Protein AF-A0A0K8S8S7-F1 (afdb_monomer_lite)

Structure (mmCIF, N/CA/C/O backbone):
data_AF-A0A0K8S8S7-F1
#
_entry.id   AF-A0A0K8S8S7-F1
#
loop_
_atom_site.group_PDB
_atom_site.id
_atom_site.type_symbol
_atom_site.label_atom_id
_atom_site.label_alt_id
_atom_site.label_comp_id
_atom_site.label_asym_id
_atom_site.label_entity_id
_atom_site.label_seq_id
_atom_site.pdbx_PDB_ins_code
_atom_site.Cartn_x
_atom_site.Cartn_y
_atom_site.Cartn_z
_atom_site.occupancy
_atom_site.B_iso_or_equiv
_atom_site.auth_seq_id
_atom_site.auth_comp_id
_atom_site.auth_asym_id
_atom_site.auth_atom_id
_atom_site.pdbx_PDB_model_num
ATOM 1 N N . MET A 1 1 ? -59.033 -39.126 -15.324 1.00 41.06 1 MET A N 1
ATOM 2 C CA . MET A 1 1 ? -58.000 -39.869 -14.571 1.00 41.06 1 MET A CA 1
ATOM 3 C C . MET A 1 1 ? -56.797 -38.943 -14.398 1.00 41.06 1 MET A C 1
ATOM 5 O O . MET A 1 1 ? -55.934 -38.894 -15.259 1.00 41.06 1 MET A O 1
ATOM 9 N N . MET A 1 2 ? -56.820 -38.088 -13.367 1.00 42.75 2 MET A N 1
ATOM 10 C CA . MET A 1 2 ? -55.766 -37.095 -13.110 1.00 42.75 2 MET A CA 1
ATOM 11 C C . MET A 1 2 ? -54.688 -37.734 -12.231 1.00 42.75 2 MET A C 1
ATOM 13 O O . MET A 1 2 ? -54.948 -38.082 -11.080 1.00 42.75 2 MET A O 1
ATOM 17 N N . SER A 1 3 ? -53.502 -37.932 -12.806 1.00 48.91 3 SER A N 1
ATOM 18 C CA . SER A 1 3 ? -52.314 -38.440 -12.118 1.00 48.91 3 SER A CA 1
ATOM 19 C C . SER A 1 3 ? -51.854 -37.424 -11.072 1.00 48.91 3 SER A C 1
ATOM 21 O O . SER A 1 3 ? -51.464 -36.305 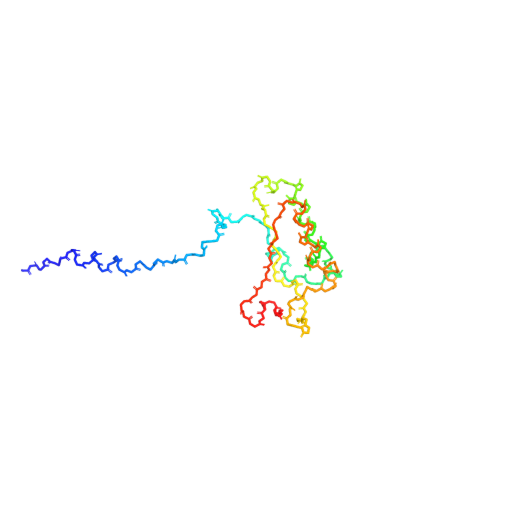-11.408 1.00 48.91 3 SER A O 1
ATOM 23 N N . LYS A 1 4 ? -51.923 -37.804 -9.792 1.00 55.41 4 LYS A N 1
ATOM 24 C CA . LYS A 1 4 ? -51.282 -37.072 -8.699 1.00 55.41 4 LYS A CA 1
ATOM 25 C C . LYS A 1 4 ? -49.774 -37.279 -8.832 1.00 55.41 4 LYS A C 1
ATOM 27 O O . LYS A 1 4 ? -49.257 -38.317 -8.430 1.00 55.41 4 LYS A O 1
ATOM 32 N N . VAL A 1 5 ? -49.076 -36.301 -9.402 1.00 57.62 5 VAL A N 1
ATOM 33 C CA . VAL A 1 5 ? -47.611 -36.247 -9.338 1.00 57.62 5 VAL A CA 1
ATOM 34 C C . VAL A 1 5 ? -47.220 -36.196 -7.853 1.00 57.62 5 VAL A C 1
ATOM 36 O O . VAL A 1 5 ? -47.739 -35.342 -7.128 1.00 57.62 5 VAL A O 1
ATOM 39 N N . PRO A 1 6 ? -46.361 -37.102 -7.352 1.00 53.50 6 PRO A N 1
ATOM 40 C CA . PRO A 1 6 ? -45.993 -37.115 -5.947 1.00 53.50 6 PRO A CA 1
ATOM 41 C C . PRO A 1 6 ? -45.085 -35.914 -5.670 1.00 53.50 6 PRO A C 1
ATOM 43 O O . PRO A 1 6 ? -43.897 -35.924 -5.982 1.00 53.50 6 PRO A O 1
ATOM 46 N N . VAL A 1 7 ? -45.657 -34.878 -5.053 1.00 57.50 7 VAL A N 1
ATOM 47 C CA . VAL A 1 7 ? -44.971 -33.652 -4.600 1.00 57.50 7 VAL A CA 1
ATOM 48 C C . VAL A 1 7 ? -43.728 -33.971 -3.745 1.00 57.50 7 VAL A C 1
ATOM 50 O O . VAL A 1 7 ? -42.761 -33.214 -3.744 1.00 57.50 7 VAL A O 1
ATOM 53 N N . LEU A 1 8 ? -43.698 -35.142 -3.098 1.00 53.28 8 LEU A N 1
ATOM 54 C CA . LEU A 1 8 ? -42.572 -35.629 -2.296 1.00 53.28 8 LEU A CA 1
ATOM 55 C C . LEU A 1 8 ? -41.280 -35.880 -3.103 1.00 53.28 8 LEU A C 1
ATOM 57 O O . LEU A 1 8 ? -40.191 -35.650 -2.586 1.00 53.28 8 LEU A O 1
ATOM 61 N N . GLY A 1 9 ? -41.375 -36.325 -4.363 1.00 49.31 9 GLY A N 1
ATOM 62 C CA . GLY A 1 9 ? -40.198 -36.663 -5.181 1.00 49.31 9 GLY A CA 1
ATOM 63 C C . GLY A 1 9 ? -39.415 -35.440 -5.669 1.00 49.31 9 GLY A C 1
ATOM 64 O O . GLY A 1 9 ? -38.207 -35.511 -5.878 1.00 49.31 9 GLY A O 1
ATOM 65 N N . VAL A 1 10 ? -40.091 -34.295 -5.798 1.00 53.19 10 VAL A N 1
ATOM 66 C CA . VAL A 1 10 ? -39.483 -33.033 -6.244 1.00 53.19 10 VAL A CA 1
ATOM 67 C C . VAL A 1 10 ? -38.693 -32.365 -5.111 1.00 53.19 10 VAL A C 1
ATOM 69 O O . VAL A 1 10 ? -37.649 -31.774 -5.366 1.00 53.19 10 V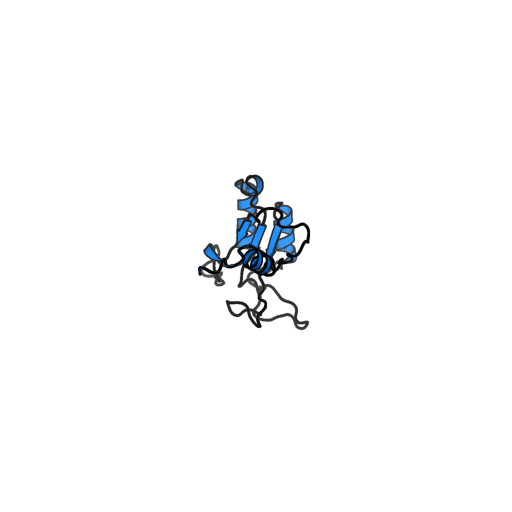AL A O 1
ATOM 72 N N . ILE A 1 11 ? -39.122 -32.516 -3.852 1.00 53.75 11 ILE A N 1
ATOM 73 C CA . ILE A 1 11 ? -38.455 -31.903 -2.687 1.00 53.75 11 ILE A CA 1
ATOM 74 C C . ILE A 1 11 ? -37.078 -32.541 -2.419 1.00 53.75 11 ILE A C 1
ATOM 76 O O . ILE A 1 11 ? -36.123 -31.837 -2.098 1.00 53.75 11 ILE A O 1
ATOM 80 N N . VAL A 1 12 ? -36.935 -33.856 -2.618 1.00 53.75 12 VAL A N 1
ATOM 81 C CA . VAL A 1 12 ? -35.670 -34.579 -2.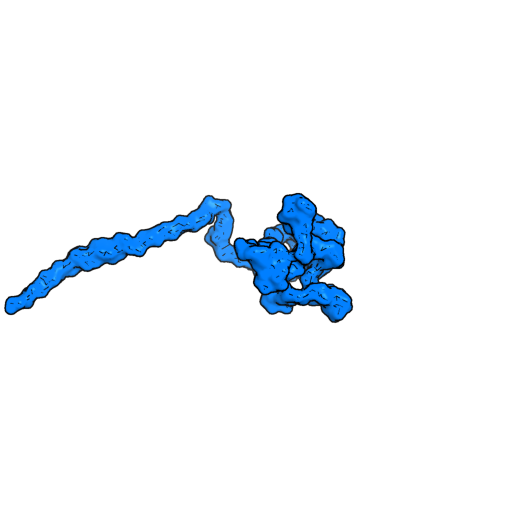371 1.00 53.75 12 VAL A CA 1
ATOM 82 C C . VAL A 1 12 ? -34.586 -34.223 -3.401 1.00 53.75 12 VAL A C 1
ATOM 84 O O . VAL A 1 12 ? -33.414 -34.114 -3.050 1.00 53.75 12 VAL A O 1
ATOM 87 N N . LEU A 1 13 ? -34.960 -33.957 -4.658 1.00 51.25 13 LEU A N 1
ATOM 88 C CA . LEU A 1 13 ? -34.017 -33.586 -5.726 1.00 51.25 13 LEU A CA 1
ATOM 89 C C . LEU A 1 13 ? -33.465 -32.155 -5.601 1.00 51.25 13 LEU A C 1
ATOM 91 O O . LEU A 1 13 ? -32.383 -31.872 -6.114 1.00 51.25 13 LEU A O 1
ATOM 95 N N . VAL A 1 14 ? -34.172 -31.257 -4.906 1.00 55.28 14 VAL A N 1
ATOM 96 C CA . VAL A 1 14 ? -33.728 -29.868 -4.682 1.00 55.28 14 VAL A CA 1
ATOM 97 C C . VAL A 1 14 ? -32.691 -29.782 -3.555 1.00 55.28 14 VAL A C 1
ATOM 99 O O . VAL A 1 14 ? -31.771 -28.969 -3.625 1.00 55.28 14 VAL A O 1
ATOM 102 N N . LEU A 1 15 ? -32.763 -30.663 -2.553 1.00 54.09 15 LEU A N 1
ATOM 103 C CA . LEU A 1 15 ? -31.856 -30.652 -1.396 1.00 54.09 15 LEU A CA 1
ATOM 104 C C . LEU A 1 15 ? -30.448 -31.202 -1.693 1.00 54.09 15 LEU A C 1
ATOM 106 O O . LEU A 1 15 ? -29.519 -30.938 -0.936 1.00 54.09 15 LEU A O 1
ATOM 110 N N . TRP A 1 16 ? -30.251 -31.904 -2.813 1.00 54.78 16 TRP A N 1
ATOM 111 C CA . TRP A 1 16 ? -28.945 -32.446 -3.224 1.00 54.78 16 TRP A CA 1
ATOM 112 C C . TRP A 1 16 ? -28.085 -31.491 -4.062 1.00 54.78 16 TRP A C 1
ATOM 114 O O . TRP A 1 16 ? -26.992 -31.858 -4.486 1.00 54.78 16 TRP A O 1
ATOM 124 N N . ARG A 1 17 ? -28.546 -30.257 -4.298 1.00 59.16 17 ARG A N 1
ATOM 125 C CA . ARG A 1 17 ? -27.782 -29.239 -5.042 1.00 59.16 17 ARG A CA 1
ATOM 126 C C . ARG A 1 17 ? -27.216 -28.111 -4.186 1.00 59.16 17 ARG A C 1
ATOM 128 O O . ARG A 1 17 ? -26.631 -27.180 -4.738 1.00 59.16 17 ARG A O 1
ATOM 135 N N . PHE A 1 18 ? -27.324 -28.203 -2.864 1.00 62.66 18 PHE A N 1
ATOM 136 C CA . PHE A 1 18 ? -26.592 -27.312 -1.970 1.00 62.66 18 PHE A CA 1
ATOM 137 C C . PHE A 1 18 ? -25.133 -27.765 -1.910 1.00 62.66 18 PHE A C 1
ATOM 139 O O . PHE A 1 18 ? -24.752 -28.584 -1.080 1.00 62.66 18 PHE A O 1
ATOM 146 N N . HIS A 1 19 ? -24.318 -27.257 -2.835 1.00 68.06 19 HIS A N 1
ATOM 147 C CA . HIS A 1 19 ? -22.871 -27.328 -2.690 1.00 68.06 19 HIS A CA 1
ATOM 148 C C . HIS A 1 19 ? -22.484 -26.387 -1.556 1.00 68.06 19 HIS A C 1
ATOM 150 O O . HIS A 1 19 ? -22.633 -25.171 -1.664 1.00 68.06 19 HIS A O 1
ATOM 156 N N . TRP A 1 20 ? -22.026 -26.964 -0.452 1.00 71.38 20 TRP A N 1
ATOM 157 C CA . TRP A 1 20 ? -21.427 -26.206 0.631 1.00 71.38 20 TRP A CA 1
ATOM 158 C C . TRP A 1 20 ? -20.081 -25.691 0.131 1.00 71.38 20 TRP A C 1
ATOM 160 O O . TRP A 1 20 ? -19.157 -26.465 -0.120 1.00 71.38 20 TRP A O 1
ATOM 170 N N . SER A 1 21 ? -19.982 -24.382 -0.057 1.00 75.38 21 SER A N 1
ATOM 171 C CA . SER A 1 21 ? -18.702 -23.728 -0.287 1.00 75.38 21 SER A CA 1
ATOM 172 C C . SER A 1 21 ? -17.969 -23.676 1.048 1.00 75.38 21 SER A C 1
ATOM 174 O O . SER A 1 21 ? -18.372 -22.937 1.944 1.00 75.38 21 SER A O 1
ATOM 176 N N . ASN A 1 22 ? -16.904 -24.460 1.203 1.00 81.06 22 ASN A N 1
ATOM 177 C CA . ASN A 1 22 ? -16.011 -24.296 2.344 1.00 81.06 22 ASN A CA 1
ATOM 178 C C . ASN A 1 22 ? -15.191 -23.021 2.125 1.00 81.06 22 ASN A C 1
ATOM 180 O O . ASN A 1 22 ? -14.422 -22.932 1.166 1.00 81.06 22 ASN A O 1
ATOM 184 N N . ALA A 1 23 ? -15.384 -22.025 2.984 1.00 83.56 23 ALA A N 1
ATOM 185 C CA . ALA A 1 23 ? -14.505 -20.867 3.037 1.00 83.56 23 ALA A CA 1
ATOM 186 C C . ALA A 1 23 ? -13.225 -21.216 3.812 1.00 83.56 23 ALA A C 1
ATOM 188 O O . ALA A 1 23 ? -13.190 -22.171 4.589 1.00 83.56 23 ALA A O 1
ATOM 189 N N . LEU A 1 24 ? -12.169 -20.430 3.603 1.00 90.06 24 LEU A N 1
ATOM 190 C CA . LEU A 1 24 ? -10.961 -20.525 4.413 1.00 90.06 24 LEU A CA 1
ATOM 191 C C . LEU A 1 24 ? -11.273 -20.059 5.844 1.00 90.06 24 LEU A C 1
ATOM 193 O O . LEU A 1 24 ? -11.466 -18.867 6.068 1.00 90.06 24 LEU A O 1
ATOM 197 N N . ASP A 1 25 ? -11.289 -20.985 6.803 1.00 92.56 25 ASP A N 1
ATOM 198 C CA . ASP A 1 25 ? -11.477 -20.674 8.224 1.00 92.56 25 ASP A CA 1
ATOM 199 C C . ASP A 1 25 ? -10.130 -20.374 8.899 1.00 92.56 25 ASP A C 1
ATOM 201 O O . ASP A 1 25 ? -9.513 -21.219 9.544 1.00 92.56 25 ASP A O 1
ATOM 205 N N . ASN A 1 26 ? -9.623 -19.161 8.675 1.00 96.00 26 ASN A N 1
ATOM 206 C CA . ASN A 1 26 ? -8.363 -18.677 9.249 1.00 96.00 26 ASN A CA 1
ATOM 207 C C . ASN A 1 26 ? -8.565 -17.719 10.439 1.00 96.00 26 ASN A C 1
ATOM 209 O O . ASN A 1 26 ? -7.62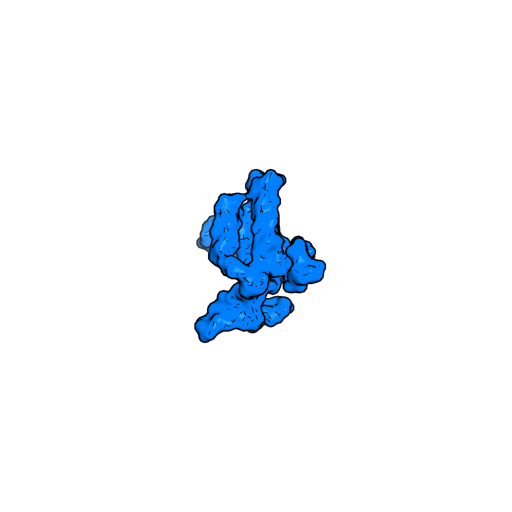1 -17.038 10.844 1.00 96.00 26 ASN A O 1
ATOM 213 N N . GLY A 1 27 ? -9.788 -17.622 10.973 1.00 96.12 27 GLY A N 1
ATOM 214 C CA . GLY A 1 27 ? -10.131 -16.732 12.087 1.00 96.12 27 GLY A CA 1
ATOM 215 C C . GLY A 1 27 ? -10.124 -15.228 11.765 1.00 96.12 27 GLY A C 1
ATOM 216 O O . GLY A 1 27 ? -10.240 -14.412 12.680 1.00 96.12 27 GLY A O 1
ATOM 217 N N . LEU A 1 28 ? -9.983 -14.829 10.494 1.00 95.69 28 LEU A N 1
ATOM 218 C CA . LEU A 1 28 ? -10.032 -13.430 10.053 1.00 95.69 28 LEU A CA 1
ATOM 219 C C . LEU A 1 28 ? -11.361 -13.098 9.360 1.00 95.69 28 LEU A C 1
ATOM 221 O O . LEU A 1 28 ? -12.124 -13.978 8.985 1.00 95.69 28 LEU A O 1
ATOM 225 N N . ALA A 1 29 ? -11.627 -11.798 9.187 1.00 95.12 29 ALA A N 1
ATOM 226 C CA . ALA A 1 29 ? -12.801 -11.276 8.474 1.00 95.12 29 ALA A CA 1
ATOM 227 C C . ALA A 1 29 ? -14.166 -11.811 8.973 1.00 95.12 29 ALA A C 1
ATOM 229 O O . ALA A 1 29 ? -15.113 -11.914 8.199 1.00 95.12 29 ALA A O 1
ATOM 230 N N . LEU A 1 30 ? -14.289 -12.089 10.282 1.00 95.25 30 LEU A N 1
ATOM 231 C CA . LEU A 1 30 ? -15.565 -12.451 10.929 1.00 95.25 30 LEU A CA 1
ATOM 232 C C . LEU A 1 30 ? -16.638 -11.354 10.787 1.00 95.25 30 LEU A C 1
ATOM 234 O O . LEU A 1 30 ? -17.832 -11.624 10.872 1.00 95.25 30 LEU A O 1
ATOM 238 N N . THR A 1 31 ? -16.201 -10.117 10.551 1.00 96.06 31 THR A N 1
ATOM 239 C CA . THR A 1 31 ? -17.013 -9.015 10.032 1.00 96.06 31 THR A CA 1
ATOM 240 C C . THR A 1 31 ? -16.365 -8.471 8.754 1.00 96.06 31 THR A C 1
ATOM 242 O O . THR A 1 31 ? -15.153 -8.654 8.567 1.00 96.06 31 THR A O 1
ATOM 245 N N . PRO A 1 32 ? -17.128 -7.788 7.874 1.00 97.62 32 PRO A N 1
ATOM 246 C CA . PRO A 1 32 ? -16.569 -7.166 6.678 1.00 97.62 32 PRO A CA 1
ATOM 247 C C . PRO A 1 32 ? -15.349 -6.285 7.009 1.00 97.62 32 PRO A C 1
ATOM 249 O O . PRO A 1 32 ? -15.445 -5.425 7.889 1.00 97.62 32 PRO A O 1
ATOM 252 N N . PRO A 1 33 ? -14.193 -6.478 6.346 1.00 98.06 33 PRO A N 1
ATOM 253 C CA . PRO A 1 33 ? -13.015 -5.651 6.580 1.00 98.06 33 PRO A CA 1
ATOM 254 C C . PRO A 1 33 ? -13.285 -4.186 6.229 1.00 98.06 33 PRO A C 1
ATOM 256 O O . PRO A 1 33 ? -13.765 -3.879 5.141 1.00 98.06 33 PRO A O 1
ATOM 259 N N . MET A 1 34 ? -12.928 -3.279 7.135 1.00 98.81 34 MET A N 1
ATOM 260 C CA . MET A 1 34 ? -13.043 -1.835 6.931 1.00 98.81 34 MET A CA 1
ATOM 261 C C . MET A 1 34 ? -11.655 -1.210 6.815 1.00 98.81 34 MET A C 1
ATOM 263 O O . MET A 1 34 ? -10.765 -1.486 7.628 1.00 98.81 34 MET A O 1
ATOM 267 N N . GLY A 1 35 ? -11.460 -0.365 5.808 1.00 98.56 35 GLY A N 1
ATOM 268 C CA . GLY A 1 35 ? -10.163 0.228 5.517 1.00 98.56 35 GLY A CA 1
ATOM 269 C C . GLY A 1 35 ? -10.172 1.171 4.321 1.00 98.56 35 GLY A C 1
ATOM 270 O O . GLY A 1 35 ? -11.229 1.526 3.805 1.00 98.56 35 GLY A O 1
ATOM 271 N N . PHE A 1 36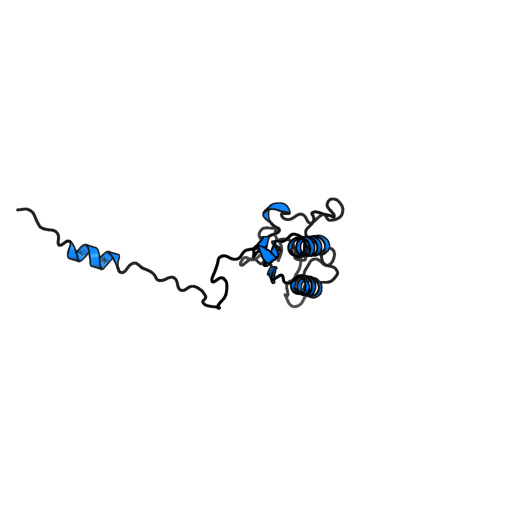 ? -8.976 1.542 3.878 1.00 98.81 36 PHE A N 1
ATOM 272 C CA . PHE A 1 36 ? -8.723 2.363 2.704 1.00 98.81 36 PHE A CA 1
ATOM 273 C C . PHE A 1 36 ? -7.899 1.576 1.681 1.00 98.81 36 PHE A C 1
ATOM 275 O O . PHE A 1 36 ? -6.905 0.943 2.038 1.00 98.81 36 PHE A O 1
ATOM 282 N N . ASN A 1 37 ? -8.288 1.638 0.408 1.00 98.81 37 ASN A N 1
ATOM 283 C CA . ASN A 1 37 ? -7.530 1.087 -0.715 1.00 98.81 37 ASN A CA 1
ATOM 284 C C . ASN A 1 37 ? -7.195 2.223 -1.695 1.00 98.81 37 ASN A C 1
ATOM 286 O O . ASN A 1 37 ? -8.046 3.055 -2.011 1.00 98.81 37 ASN A O 1
ATOM 290 N N . THR A 1 38 ? -5.952 2.262 -2.178 1.00 98.62 38 THR A N 1
ATOM 291 C CA . THR A 1 38 ? -5.460 3.350 -3.033 1.00 98.62 38 THR A CA 1
ATOM 292 C C . THR A 1 38 ? -6.078 3.399 -4.436 1.00 98.62 38 THR A C 1
ATOM 294 O O . THR A 1 38 ? -6.035 4.454 -5.067 1.00 98.62 38 THR A O 1
ATOM 297 N N . TRP A 1 39 ? -6.634 2.299 -4.952 1.00 98.56 39 TRP A N 1
ATOM 298 C CA . TRP A 1 39 ? -6.940 2.128 -6.375 1.00 98.56 39 TRP A CA 1
ATOM 299 C C . TRP A 1 39 ? -7.931 3.140 -6.930 1.00 98.56 39 TRP A C 1
ATOM 301 O O . TRP A 1 39 ? -7.634 3.796 -7.922 1.00 98.56 39 TRP A O 1
ATOM 311 N N . GLU A 1 40 ? -9.107 3.276 -6.319 1.00 98.31 40 GLU A N 1
ATOM 312 C CA . GLU A 1 40 ? -10.183 4.090 -6.893 1.00 98.31 40 GLU A CA 1
ATOM 313 C C . GLU A 1 40 ? -9.731 5.552 -7.050 1.00 98.31 40 GLU A C 1
ATOM 315 O O . GLU A 1 40 ? -9.847 6.130 -8.135 1.00 98.31 40 GLU A O 1
ATOM 320 N N . ARG A 1 41 ? -9.092 6.095 -6.006 1.00 98.19 41 ARG A N 1
ATOM 321 C CA . ARG A 1 41 ? -8.687 7.500 -5.952 1.00 98.19 41 ARG A CA 1
ATOM 322 C C . ARG A 1 41 ? -7.380 7.804 -6.679 1.00 98.19 41 ARG A C 1
ATOM 324 O O . ARG A 1 41 ? -7.282 8.870 -7.293 1.00 98.19 41 ARG A O 1
ATOM 331 N N . TYR A 1 42 ? -6.373 6.937 -6.557 1.00 98.44 42 TYR A N 1
ATOM 332 C CA . TYR A 1 42 ? -5.001 7.210 -7.013 1.00 98.44 42 TYR A CA 1
ATOM 333 C C . TYR A 1 42 ? -4.587 6.398 -8.243 1.00 98.44 42 TYR A C 1
ATOM 335 O O . TYR A 1 42 ? -3.658 6.798 -8.951 1.00 98.44 42 TYR A O 1
ATOM 343 N N . ARG A 1 43 ? -5.302 5.305 -8.543 1.00 98.38 43 ARG A N 1
ATOM 344 C CA . ARG A 1 43 ? -5.069 4.431 -9.704 1.00 98.38 43 ARG A CA 1
ATOM 345 C C . ARG A 1 43 ? -3.591 4.019 -9.782 1.00 98.38 43 ARG A C 1
ATOM 347 O O . ARG A 1 43 ? -2.936 3.829 -8.762 1.00 98.38 43 ARG A O 1
ATOM 354 N N . CYS A 1 44 ? -3.061 3.921 -10.995 1.00 98.44 44 CYS A N 1
ATOM 355 C CA . CYS A 1 44 ? -1.659 3.639 -11.273 1.00 98.44 44 CYS A CA 1
ATOM 356 C C . CYS A 1 44 ? -0.840 4.926 -11.504 1.00 98.44 44 CYS A C 1
ATOM 358 O O . CYS A 1 44 ? -0.062 5.020 -12.451 1.00 98.44 44 CYS A O 1
ATOM 360 N N . THR A 1 45 ? -1.033 5.968 -10.689 1.00 98.56 45 THR A N 1
ATOM 361 C CA . THR A 1 45 ? -0.256 7.210 -10.843 1.00 98.56 45 THR A CA 1
ATOM 362 C C . THR A 1 45 ? 1.177 6.975 -10.356 1.00 98.56 45 THR A C 1
ATOM 364 O O . THR A 1 45 ? 1.423 6.930 -9.155 1.00 98.56 45 THR A O 1
ATOM 367 N N . THR A 1 46 ? 2.144 6.800 -11.259 1.00 98.31 46 THR A N 1
ATOM 368 C CA . THR A 1 46 ? 3.558 6.543 -10.896 1.00 98.31 46 THR A CA 1
ATOM 369 C C . THR A 1 46 ? 4.498 7.709 -11.185 1.00 98.31 46 THR A C 1
ATOM 371 O O . THR A 1 46 ? 5.655 7.675 -10.765 1.00 98.31 46 THR A O 1
ATOM 374 N N . ASP A 1 47 ? 4.017 8.744 -11.872 1.00 98.12 47 ASP A N 1
ATOM 375 C CA . ASP A 1 47 ? 4.769 9.969 -12.130 1.00 98.12 47 ASP A CA 1
ATOM 376 C C . ASP A 1 47 ? 4.785 10.862 -10.883 1.00 98.12 47 ASP A C 1
ATOM 378 O O . ASP A 1 47 ? 3.920 11.709 -10.659 1.00 98.12 47 ASP A O 1
ATOM 382 N N . CYS A 1 48 ? 5.789 10.638 -10.043 1.00 97.94 48 CYS A N 1
ATOM 383 C CA . CYS A 1 48 ? 5.987 11.397 -8.815 1.00 97.94 48 CYS A CA 1
ATOM 384 C C . CYS A 1 48 ? 6.643 12.764 -9.019 1.00 97.94 48 CYS A C 1
ATOM 386 O O . CYS A 1 48 ? 6.740 13.518 -8.055 1.00 97.94 48 CYS A O 1
ATOM 388 N N . VAL A 1 49 ? 7.103 13.082 -10.231 1.00 97.19 49 VAL A N 1
ATOM 389 C CA . VAL A 1 49 ? 7.661 14.404 -10.534 1.00 97.19 49 VAL A CA 1
ATOM 390 C C . VAL A 1 49 ? 6.516 15.385 -10.747 1.00 97.19 49 VAL A C 1
ATOM 392 O O . VAL A 1 49 ? 6.494 16.445 -10.128 1.00 97.19 49 VAL A O 1
ATOM 395 N N . ASN A 1 50 ? 5.535 15.000 -11.565 1.00 97.94 50 ASN A N 1
ATOM 396 C CA . ASN A 1 50 ? 4.394 15.858 -11.879 1.00 97.94 50 ASN A CA 1
ATOM 397 C C . ASN A 1 50 ? 3.240 15.719 -10.874 1.00 97.94 50 ASN A C 1
ATOM 399 O O . ASN A 1 50 ? 2.478 16.665 -10.686 1.00 97.94 50 ASN A O 1
ATOM 403 N N . PHE A 1 51 ? 3.125 14.575 -10.188 1.00 97.69 51 PHE A N 1
ATOM 404 C CA . PHE A 1 51 ? 2.071 14.318 -9.198 1.00 97.69 51 PHE A CA 1
ATOM 405 C C . PHE A 1 51 ? 2.639 13.868 -7.838 1.00 97.69 51 PHE A C 1
ATOM 407 O O . PHE A 1 51 ? 2.301 12.785 -7.352 1.00 97.69 51 PHE A O 1
ATOM 414 N N . PRO A 1 52 ? 3.481 14.679 -7.172 1.00 96.06 52 PRO A N 1
ATOM 415 C CA . PRO A 1 52 ? 4.217 14.267 -5.970 1.00 96.06 52 PRO A CA 1
ATOM 416 C C . PRO A 1 52 ? 3.329 13.900 -4.769 1.00 96.06 52 PRO A C 1
ATOM 418 O O . PRO A 1 52 ? 3.762 13.144 -3.898 1.00 96.06 52 PRO A O 1
ATOM 421 N N . ASP A 1 53 ? 2.094 14.411 -4.723 1.00 96.00 53 ASP A N 1
ATOM 422 C CA . ASP A 1 53 ? 1.133 14.161 -3.638 1.00 96.00 53 ASP A CA 1
ATOM 423 C C . ASP A 1 53 ? 0.023 13.162 -4.006 1.00 96.00 53 ASP A C 1
ATOM 425 O O . ASP A 1 53 ? -0.837 12.868 -3.173 1.00 96.00 53 ASP A O 1
ATOM 429 N N . ALA A 1 54 ? 0.025 12.648 -5.239 1.00 96.88 54 ALA A N 1
ATOM 430 C CA . ALA A 1 54 ? -0.965 11.683 -5.722 1.00 96.88 54 ALA A CA 1
ATOM 431 C C . ALA A 1 54 ? -0.344 10.426 -6.347 1.00 96.88 54 ALA A C 1
ATOM 433 O O . ALA A 1 54 ? -1.064 9.461 -6.598 1.00 96.88 54 ALA A O 1
ATOM 434 N N . CYS A 1 55 ? 0.968 10.405 -6.592 1.00 98.44 55 CYS A N 1
ATOM 435 C CA . CYS A 1 55 ? 1.625 9.204 -7.071 1.00 98.44 55 CYS A CA 1
ATOM 436 C C . CYS A 1 55 ? 1.723 8.135 -5.968 1.00 98.44 55 CYS A C 1
ATOM 438 O O . CYS A 1 55 ? 1.885 8.437 -4.785 1.00 98.44 55 CYS A O 1
ATOM 440 N N . ILE A 1 56 ? 1.677 6.865 -6.369 1.00 98.69 56 ILE A N 1
ATOM 441 C CA . ILE A 1 56 ? 1.815 5.706 -5.486 1.00 98.69 56 ILE A CA 1
ATOM 442 C C . ILE A 1 56 ? 3.263 5.623 -4.986 1.00 98.69 56 ILE A C 1
ATOM 444 O O . ILE A 1 56 ? 4.134 5.068 -5.656 1.00 98.69 56 ILE A O 1
ATOM 448 N N . ASN A 1 57 ? 3.536 6.202 -3.818 1.00 98.69 57 ASN A N 1
ATOM 449 C CA . ASN A 1 57 ? 4.855 6.232 -3.185 1.00 98.69 57 ASN A CA 1
ATOM 450 C C . ASN A 1 57 ? 4.757 6.107 -1.654 1.00 98.69 57 ASN A C 1
ATOM 452 O O . ASN A 1 57 ? 3.673 6.186 -1.075 1.00 98.69 57 ASN A O 1
ATOM 456 N N . GLU A 1 58 ? 5.893 5.929 -0.978 1.00 98.50 58 GLU A N 1
ATOM 457 C CA . GLU A 1 58 ? 5.918 5.775 0.480 1.00 98.50 58 GLU A CA 1
ATOM 458 C C . GLU A 1 58 ? 5.367 6.998 1.230 1.00 98.50 58 GLU A C 1
ATOM 460 O O . GLU A 1 58 ? 4.729 6.831 2.267 1.00 98.50 58 GLU A O 1
ATOM 465 N N . LYS A 1 59 ? 5.555 8.217 0.703 1.00 98.62 59 LYS A N 1
ATOM 466 C CA . LYS A 1 59 ? 5.065 9.460 1.320 1.00 98.62 59 LYS A CA 1
ATOM 467 C C . LYS A 1 59 ? 3.537 9.491 1.338 1.00 98.62 59 LYS A C 1
ATOM 469 O O . LYS A 1 59 ? 2.951 9.833 2.361 1.00 98.62 59 LYS A O 1
ATOM 474 N N . LEU A 1 60 ? 2.896 9.103 0.236 1.00 98.81 60 LEU A N 1
ATOM 475 C CA . LEU A 1 60 ? 1.445 9.014 0.125 1.00 98.81 60 LEU A CA 1
ATOM 476 C C . LEU A 1 60 ? 0.891 8.014 1.140 1.00 98.81 60 LEU A C 1
ATOM 478 O O . LEU A 1 60 ? -0.046 8.330 1.868 1.00 98.81 60 LEU A O 1
ATOM 482 N N . ILE A 1 61 ? 1.499 6.830 1.226 1.00 98.81 61 ILE A N 1
ATOM 483 C CA . ILE A 1 61 ? 1.050 5.786 2.149 1.00 98.81 61 ILE A CA 1
ATOM 484 C C . ILE A 1 61 ? 1.193 6.224 3.612 1.00 98.81 61 ILE A C 1
ATOM 486 O O . ILE A 1 61 ? 0.254 6.055 4.388 1.00 98.81 61 ILE A O 1
ATOM 490 N N . ARG A 1 62 ? 2.325 6.839 3.987 1.00 98.81 62 ARG A N 1
ATOM 491 C CA . ARG A 1 62 ? 2.526 7.394 5.338 1.00 98.81 62 ARG A CA 1
ATOM 492 C C . ARG A 1 62 ? 1.500 8.481 5.658 1.00 98.81 62 ARG A C 1
ATOM 494 O O . ARG A 1 62 ? 0.888 8.430 6.715 1.00 98.81 62 ARG A O 1
ATOM 501 N N . LYS A 1 63 ? 1.238 9.389 4.711 1.00 98.81 63 LYS A N 1
ATOM 502 C CA . LYS A 1 63 ? 0.227 10.445 4.859 1.00 98.81 63 LYS A CA 1
ATOM 503 C C . LYS A 1 63 ? -1.172 9.877 5.109 1.00 98.81 63 LYS A C 1
ATOM 505 O O . LYS A 1 63 ? -1.876 10.373 5.978 1.00 98.81 63 LYS A O 1
ATOM 510 N N . ILE A 1 64 ? -1.589 8.858 4.355 1.00 98.81 64 ILE A N 1
ATOM 511 C CA . ILE A 1 64 ? -2.900 8.223 4.566 1.00 98.81 64 ILE A CA 1
ATOM 512 C C . ILE A 1 64 ? -2.937 7.544 5.942 1.00 98.81 64 ILE A C 1
ATOM 514 O O . ILE A 1 64 ? -3.940 7.660 6.635 1.00 98.81 64 ILE A O 1
ATOM 518 N N . ALA A 1 65 ? -1.849 6.893 6.367 1.00 98.81 65 ALA A N 1
ATOM 519 C CA . ALA A 1 65 ? -1.764 6.293 7.698 1.00 98.81 65 ALA A CA 1
ATOM 520 C C . ALA A 1 65 ? -1.898 7.339 8.823 1.00 98.81 65 ALA A C 1
ATOM 522 O O . ALA A 1 65 ? -2.662 7.118 9.757 1.00 98.81 65 ALA A O 1
ATOM 523 N N . ASP A 1 66 ? -1.216 8.485 8.705 1.00 98.88 66 ASP A N 1
ATOM 524 C CA . ASP A 1 66 ? -1.335 9.609 9.646 1.00 98.88 66 ASP A CA 1
ATOM 525 C C . ASP A 1 66 ? -2.768 10.152 9.716 1.00 98.88 66 ASP A C 1
ATOM 527 O O . ASP A 1 66 ? -3.283 10.410 10.801 1.00 98.88 66 ASP A O 1
ATOM 531 N N . ILE A 1 67 ? -3.434 10.306 8.568 1.00 98.75 67 ILE A N 1
ATOM 532 C CA . ILE A 1 67 ? -4.831 10.764 8.498 1.00 98.75 67 ILE A CA 1
ATOM 533 C C . ILE A 1 67 ? -5.761 9.744 9.157 1.00 98.75 67 ILE A C 1
ATOM 535 O O . ILE A 1 67 ? -6.597 10.107 9.979 1.00 98.75 67 ILE A O 1
ATOM 539 N N . MET A 1 68 ? -5.604 8.458 8.838 1.00 98.75 68 MET A N 1
ATOM 540 C CA . MET A 1 68 ? -6.441 7.409 9.418 1.00 98.75 68 MET A CA 1
ATOM 541 C C . MET A 1 68 ? -6.287 7.317 10.945 1.00 98.75 68 MET A C 1
ATOM 543 O O . MET A 1 68 ? -7.272 7.073 11.638 1.00 98.75 68 MET A O 1
ATOM 547 N N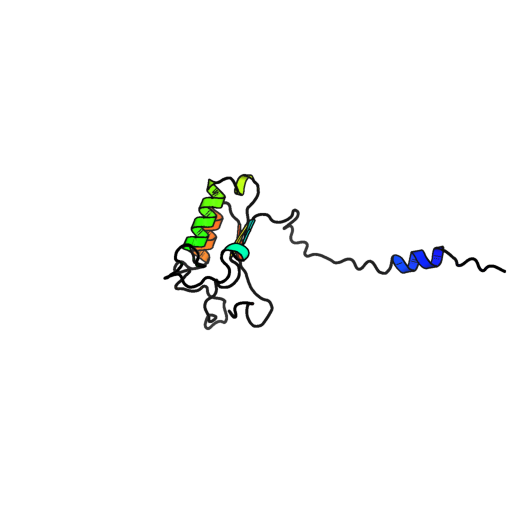 . GLU A 1 69 ? -5.077 7.528 11.466 1.00 98.50 69 GLU A N 1
ATOM 548 C CA . GLU A 1 69 ? -4.821 7.586 12.908 1.00 98.50 69 GLU A CA 1
ATOM 549 C C . GLU A 1 69 ? -5.406 8.849 13.552 1.00 98.50 69 GLU A C 1
ATOM 551 O O . GLU A 1 69 ? -6.035 8.765 14.600 1.00 98.50 69 GLU A O 1
ATOM 556 N N . SER A 1 70 ? -5.197 10.023 12.951 1.00 98.44 70 SER A N 1
ATOM 557 C CA . SER A 1 70 ? -5.491 11.303 13.611 1.00 98.44 70 SER A CA 1
ATOM 558 C C . SER A 1 70 ? -6.916 11.827 13.414 1.00 98.44 70 SER A C 1
ATOM 560 O O . SER A 1 70 ? -7.365 12.657 14.203 1.00 98.44 70 SER A O 1
ATOM 562 N N . GLU A 1 71 ? -7.644 11.358 12.396 1.00 98.56 71 GLU A N 1
ATOM 563 C CA . GLU A 1 71 ? -8.962 11.896 12.020 1.00 98.56 71 GLU A CA 1
ATOM 564 C C . GLU A 1 71 ? -10.145 10.972 12.371 1.00 98.56 71 GLU A C 1
ATOM 566 O O . GLU A 1 71 ? -11.244 11.129 11.840 1.00 98.56 71 GLU A O 1
ATOM 571 N N . GLY A 1 72 ? -9.961 10.009 13.279 1.00 98.25 72 GLY A N 1
ATOM 572 C CA . GLY A 1 72 ? -11.070 9.214 13.826 1.00 98.25 72 GLY A CA 1
ATOM 573 C C . GLY A 1 72 ? -11.420 7.937 13.047 1.00 98.25 72 GLY A C 1
ATOM 574 O O . GLY A 1 72 ? -12.421 7.277 13.346 1.00 98.25 72 GLY A O 1
ATOM 575 N N . TYR A 1 73 ? -10.651 7.583 12.010 1.00 98.69 73 TYR A N 1
ATOM 576 C CA . TYR A 1 73 ? -10.960 6.424 11.164 1.00 98.69 73 TYR A CA 1
ATOM 577 C C . TYR A 1 73 ? -10.752 5.102 11.911 1.00 98.69 73 TYR A C 1
ATOM 579 O O . TYR A 1 73 ? -11.552 4.177 11.744 1.00 98.69 73 TYR A O 1
ATOM 587 N N . LEU A 1 74 ? -9.717 5.014 12.751 1.00 97.94 74 LEU A N 1
ATOM 588 C CA . LEU A 1 74 ? -9.467 3.843 13.594 1.00 97.94 74 LEU A CA 1
ATOM 589 C C . LEU A 1 74 ? -10.611 3.606 14.585 1.00 97.94 74 LEU A C 1
ATOM 591 O O . LEU A 1 74 ? -11.096 2.480 14.702 1.00 97.94 74 LEU A O 1
ATOM 595 N N . GLU A 1 75 ? -11.081 4.664 15.242 1.00 98.00 75 GLU A N 1
ATOM 596 C CA . GLU A 1 75 ? -12.197 4.659 16.189 1.00 98.00 75 GLU A CA 1
ATOM 597 C C . GLU A 1 75 ? -13.499 4.232 15.506 1.00 98.00 75 GLU A C 1
ATOM 599 O O . GLU A 1 75 ? -14.296 3.493 16.083 1.00 98.00 75 GLU A O 1
ATOM 604 N N . ALA A 1 76 ? -13.685 4.634 14.247 1.00 98.56 76 ALA A N 1
ATOM 605 C CA . ALA A 1 76 ? -14.792 4.192 13.405 1.00 98.56 76 ALA A CA 1
ATOM 606 C C . ALA A 1 76 ? -14.622 2.759 12.848 1.00 98.56 76 ALA A C 1
ATOM 608 O O . ALA A 1 76 ? -15.540 2.237 12.214 1.00 98.56 76 ALA A O 1
ATOM 609 N N . GLY A 1 77 ? -13.476 2.104 13.072 1.00 98.50 77 GLY A N 1
ATOM 610 C CA . GLY A 1 77 ? -13.209 0.707 12.710 1.00 98.50 77 GLY A CA 1
ATOM 611 C C . GLY A 1 77 ? -12.416 0.486 11.415 1.00 98.50 77 GLY A C 1
ATOM 612 O O . GLY A 1 77 ? -12.124 -0.666 11.074 1.00 98.50 77 GLY A O 1
ATOM 613 N N . TYR A 1 78 ? -12.026 1.545 10.698 1.00 98.81 78 TYR A N 1
ATOM 614 C CA . TYR A 1 78 ? -11.217 1.455 9.478 1.00 98.81 78 TYR A CA 1
ATOM 615 C C . TYR A 1 78 ? -9.753 1.187 9.828 1.00 98.81 78 TYR A C 1
ATOM 617 O O . TYR A 1 78 ? -8.980 2.098 10.106 1.00 98.81 78 TYR A O 1
ATOM 625 N N . LYS A 1 79 ? -9.363 -0.087 9.798 1.00 98.12 79 LYS A N 1
ATOM 626 C CA . LYS A 1 79 ? -8.057 -0.549 10.291 1.00 98.12 79 LYS A CA 1
ATOM 627 C C . LYS A 1 79 ? -7.116 -1.064 9.213 1.00 98.12 79 LYS A C 1
ATOM 629 O O . LYS A 1 79 ? -5.955 -1.299 9.514 1.00 98.12 79 LYS A O 1
ATOM 634 N N . TYR A 1 80 ? -7.590 -1.295 7.990 1.00 98.88 80 TYR A N 1
ATOM 635 C CA . TYR A 1 80 ? -6.748 -1.787 6.897 1.00 98.88 80 TYR A CA 1
ATOM 636 C C . TYR A 1 80 ? -6.337 -0.642 5.974 1.00 98.88 80 TYR A C 1
ATOM 638 O O . TYR A 1 80 ? -7.192 0.049 5.434 1.00 98.88 80 TYR A O 1
ATOM 646 N N . LEU A 1 81 ? -5.041 -0.474 5.750 1.00 98.81 81 LEU A N 1
ATOM 647 C CA . LEU A 1 81 ? -4.504 0.375 4.697 1.00 98.81 81 LEU A CA 1
ATOM 648 C C . LEU A 1 81 ? -3.920 -0.533 3.615 1.00 98.81 81 LEU A C 1
ATOM 650 O O . LEU A 1 81 ? -2.974 -1.278 3.868 1.00 98.81 81 LEU A O 1
ATOM 654 N N . VAL A 1 82 ? -4.517 -0.506 2.426 1.00 98.88 82 VAL A N 1
ATOM 655 C CA . VAL A 1 82 ? -4.196 -1.410 1.320 1.00 98.88 82 VAL A CA 1
ATOM 656 C C . VAL A 1 82 ? -3.552 -0.623 0.189 1.00 98.88 82 VAL A C 1
ATOM 658 O O . VAL A 1 82 ? -4.178 0.275 -0.380 1.00 98.88 82 VAL A O 1
ATOM 661 N N . ILE A 1 83 ? -2.313 -0.979 -0.153 1.00 98.62 83 ILE A N 1
ATOM 662 C CA . ILE A 1 83 ? -1.703 -0.534 -1.404 1.00 98.62 83 ILE A CA 1
ATOM 663 C C . ILE A 1 83 ? -2.154 -1.459 -2.533 1.00 98.62 83 ILE A C 1
ATOM 665 O O . ILE A 1 83 ? -1.984 -2.680 -2.458 1.00 98.62 83 ILE A O 1
ATOM 669 N N . ASP A 1 84 ? -2.761 -0.870 -3.557 1.00 98.75 84 ASP A N 1
ATOM 670 C CA . ASP A 1 84 ? -3.199 -1.607 -4.739 1.00 98.75 84 ASP A CA 1
ATOM 671 C C . ASP A 1 84 ? -2.052 -1.776 -5.757 1.00 98.75 84 ASP A C 1
ATOM 673 O O . ASP A 1 84 ? -0.877 -1.690 -5.390 1.00 98.75 84 ASP A O 1
ATOM 677 N N . ASP A 1 85 ? -2.365 -2.061 -7.020 1.00 98.62 85 ASP A N 1
ATOM 678 C CA . ASP A 1 85 ? -1.386 -2.269 -8.089 1.00 98.62 85 ASP A CA 1
ATOM 679 C C . ASP A 1 85 ? -0.387 -1.092 -8.232 1.00 98.62 85 ASP A C 1
ATOM 681 O O . ASP A 1 85 ? -0.556 0.010 -7.702 1.00 98.62 85 ASP A O 1
ATOM 685 N N . CYS A 1 86 ? 0.689 -1.325 -8.982 1.00 98.50 86 CYS A N 1
ATOM 686 C CA . CYS A 1 86 ? 1.729 -0.350 -9.309 1.00 98.50 86 CYS A CA 1
ATOM 687 C C . CYS A 1 86 ? 2.681 0.019 -8.165 1.00 98.50 86 CYS A C 1
ATOM 689 O O . CYS A 1 86 ? 3.442 0.976 -8.288 1.00 98.50 86 CYS A O 1
ATOM 691 N N . TRP A 1 87 ? 2.742 -0.735 -7.066 1.00 98.69 87 TRP A N 1
ATOM 692 C CA . TRP A 1 87 ? 3.791 -0.576 -6.040 1.00 98.69 87 TRP A CA 1
ATOM 693 C C . TRP A 1 87 ? 5.143 -1.197 -6.444 1.00 98.69 87 TRP A C 1
ATOM 695 O O . TRP A 1 87 ? 6.209 -0.782 -5.977 1.00 98.69 87 TRP A O 1
ATOM 705 N N . LEU A 1 88 ? 5.088 -2.174 -7.346 1.00 98.50 88 LEU A N 1
ATOM 706 C CA . LEU A 1 88 ? 6.195 -3.018 -7.776 1.00 98.50 88 LEU A CA 1
ATOM 707 C C . LEU A 1 88 ? 7.262 -2.260 -8.579 1.00 98.50 88 LEU A C 1
ATOM 709 O O . LEU A 1 88 ? 7.006 -1.252 -9.244 1.00 98.50 88 LEU A O 1
ATOM 713 N N . ALA A 1 89 ? 8.485 -2.777 -8.534 1.00 98.12 89 ALA A N 1
ATOM 714 C CA . ALA A 1 89 ? 9.490 -2.557 -9.557 1.00 98.12 89 ALA A CA 1
ATOM 715 C C . ALA A 1 89 ? 9.113 -3.336 -10.828 1.00 98.12 89 ALA A C 1
ATOM 717 O O . ALA A 1 89 ? 8.405 -4.337 -10.775 1.00 98.12 89 ALA A O 1
ATOM 718 N N . GLU A 1 90 ? 9.642 -2.920 -11.978 1.00 96.94 90 GLU A N 1
ATOM 719 C CA . GLU A 1 90 ? 9.371 -3.578 -13.268 1.00 96.94 90 GLU A CA 1
ATOM 720 C C . GLU A 1 90 ? 9.948 -4.996 -13.372 1.00 96.94 90 GLU A C 1
ATOM 722 O O . GLU A 1 90 ? 9.591 -5.755 -14.271 1.00 96.94 90 GLU A O 1
ATOM 727 N N . LYS A 1 91 ? 10.875 -5.355 -12.478 1.00 96.88 91 LYS A N 1
ATOM 728 C CA . LYS A 1 91 ? 11.536 -6.658 -12.453 1.00 96.88 91 LYS A CA 1
ATOM 729 C C . LYS A 1 91 ? 11.613 -7.185 -11.028 1.00 96.88 91 LYS A C 1
ATOM 731 O O . LYS A 1 91 ? 11.838 -6.431 -10.080 1.00 96.88 91 LYS A O 1
ATOM 736 N N . ARG A 1 92 ? 11.478 -8.504 -10.915 1.00 97.88 92 ARG A N 1
ATOM 737 C CA . ARG A 1 92 ? 11.777 -9.268 -9.701 1.00 97.88 92 ARG A CA 1
ATOM 738 C C . ARG A 1 92 ? 13.278 -9.231 -9.396 1.00 97.88 92 ARG A C 1
ATOM 740 O O . ARG A 1 92 ? 14.089 -8.867 -10.253 1.00 97.88 92 ARG A O 1
ATOM 747 N N . SER A 1 93 ? 13.648 -9.605 -8.173 1.00 97.19 93 SER A N 1
ATOM 748 C CA . SER A 1 93 ? 15.051 -9.829 -7.817 1.00 97.19 93 SER A CA 1
ATOM 749 C C . SER A 1 93 ? 15.644 -10.975 -8.645 1.00 97.19 93 SER A C 1
ATOM 751 O O . SER A 1 93 ? 14.920 -11.754 -9.269 1.00 97.19 93 SER A O 1
ATOM 753 N N . VAL A 1 94 ? 16.972 -11.119 -8.620 1.00 97.31 94 VAL A N 1
ATOM 754 C CA . VAL A 1 94 ? 17.664 -12.260 -9.252 1.00 97.31 94 VAL A CA 1
ATOM 755 C C . VAL A 1 94 ? 17.207 -13.615 -8.698 1.00 97.31 94 VAL A C 1
ATOM 757 O O . VAL A 1 94 ? 17.323 -14.621 -9.387 1.00 97.31 94 VAL A O 1
ATOM 760 N N . ASN A 1 95 ? 16.632 -13.625 -7.490 1.00 97.62 95 ASN A N 1
ATOM 761 C CA . ASN A 1 95 ? 16.080 -14.807 -6.829 1.00 97.62 95 ASN A CA 1
ATOM 762 C C . ASN A 1 95 ? 14.568 -14.985 -7.082 1.00 97.62 95 ASN A C 1
ATOM 764 O O . ASN A 1 95 ? 13.950 -15.869 -6.499 1.00 97.62 95 ASN A O 1
ATOM 768 N N . GLY A 1 96 ? 13.949 -14.145 -7.921 1.00 97.25 96 GLY A N 1
ATOM 769 C CA . GLY A 1 96 ? 12.526 -14.232 -8.275 1.00 97.25 96 GLY A CA 1
ATOM 770 C C . GLY A 1 96 ? 11.560 -13.531 -7.310 1.00 97.25 96 GLY A C 1
ATOM 771 O O . GLY A 1 96 ? 10.341 -13.604 -7.493 1.00 97.25 96 GLY A O 1
ATOM 772 N N . GLU A 1 97 ? 12.063 -12.807 -6.312 1.00 97.50 97 GLU A N 1
ATOM 773 C CA . GLU A 1 97 ? 11.228 -12.125 -5.318 1.00 97.50 97 GLU A CA 1
ATOM 774 C C . GLU A 1 97 ? 10.634 -10.833 -5.884 1.00 97.50 97 GLU A C 1
ATOM 776 O O . GLU A 1 97 ? 11.292 -10.103 -6.632 1.00 97.50 97 GLU A O 1
ATOM 781 N N . LEU A 1 98 ? 9.409 -10.504 -5.472 1.00 97.88 98 LEU A N 1
ATOM 782 C CA . LEU A 1 98 ? 8.817 -9.197 -5.746 1.00 97.88 98 LEU A CA 1
ATOM 783 C C . LEU A 1 98 ? 9.643 -8.099 -5.071 1.00 97.88 98 LEU A C 1
ATOM 785 O O . LEU A 1 98 ? 10.092 -8.249 -3.936 1.00 97.88 98 LEU A O 1
ATOM 789 N N . GLN A 1 99 ? 9.831 -6.987 -5.771 1.00 98.31 99 GLN A N 1
ATOM 790 C CA . GLN A 1 99 ? 10.563 -5.830 -5.270 1.00 98.31 99 GLN A CA 1
ATOM 791 C C . GLN A 1 99 ? 9.673 -4.597 -5.397 1.00 98.31 99 GLN A C 1
ATOM 793 O O . GLN A 1 99 ? 9.026 -4.448 -6.432 1.00 98.31 99 GLN A O 1
ATOM 798 N N . PRO A 1 100 ? 9.630 -3.696 -4.403 1.00 98.31 100 PRO A N 1
ATOM 799 C CA . PRO A 1 100 ? 8.981 -2.405 -4.579 1.00 98.31 100 PRO A CA 1
ATOM 800 C C . PRO A 1 100 ? 9.817 -1.511 -5.501 1.00 98.31 100 PRO A C 1
ATOM 802 O O . PRO A 1 100 ? 11.040 -1.658 -5.598 1.00 98.31 100 PRO A O 1
ATOM 805 N N . SER A 1 101 ? 9.184 -0.533 -6.148 1.00 98.31 101 SER A N 1
ATOM 806 C CA . SER A 1 101 ? 9.930 0.481 -6.896 1.00 98.31 101 SER A CA 1
ATOM 807 C C . SER A 1 101 ? 10.859 1.264 -5.964 1.00 98.31 101 SER A C 1
ATOM 809 O O . SER A 1 101 ? 10.395 2.022 -5.116 1.00 98.31 101 SER A O 1
ATOM 811 N N . LYS A 1 102 ? 12.180 1.136 -6.151 1.00 97.56 102 LYS A N 1
ATOM 812 C CA . LYS A 1 102 ? 13.186 1.807 -5.305 1.00 97.56 102 LYS A CA 1
ATOM 813 C C . LYS A 1 102 ? 13.085 3.333 -5.321 1.00 97.56 102 LYS A C 1
ATOM 815 O O . LYS A 1 102 ? 13.446 3.969 -4.342 1.00 97.56 102 LYS A O 1
ATOM 820 N N . MET A 1 103 ? 12.599 3.919 -6.415 1.00 97.50 103 MET A N 1
ATOM 821 C CA . MET A 1 103 ? 12.430 5.373 -6.509 1.00 97.50 103 MET A CA 1
ATOM 822 C C . MET A 1 103 ? 11.221 5.867 -5.711 1.00 97.50 103 MET A C 1
ATOM 824 O O . MET A 1 103 ? 11.255 6.962 -5.164 1.00 97.50 103 MET A O 1
ATOM 828 N N . ARG A 1 104 ? 10.147 5.070 -5.645 1.00 98.38 104 ARG A N 1
ATOM 829 C CA . ARG A 1 104 ? 8.890 5.449 -4.976 1.00 98.38 104 ARG A CA 1
ATOM 830 C C . ARG A 1 104 ? 8.819 4.955 -3.530 1.00 98.38 104 ARG A C 1
ATOM 832 O O . ARG A 1 104 ? 8.138 5.567 -2.715 1.00 98.38 104 ARG A O 1
ATOM 839 N N . PHE A 1 105 ? 9.552 3.893 -3.206 1.00 98.62 105 PHE A N 1
ATOM 840 C CA . PHE A 1 105 ? 9.652 3.288 -1.876 1.00 98.62 105 PHE A CA 1
ATOM 841 C C . PHE A 1 105 ? 11.125 3.125 -1.461 1.00 98.62 105 PHE A C 1
ATOM 843 O O . PHE A 1 105 ? 11.588 1.995 -1.268 1.00 98.62 105 PHE A O 1
ATOM 850 N N . PRO A 1 106 ? 11.898 4.224 -1.364 1.00 98.19 106 PRO A N 1
ATOM 851 C CA . PRO A 1 106 ? 13.328 4.174 -1.063 1.00 98.19 106 PRO A CA 1
ATOM 852 C C . PRO A 1 106 ? 13.654 3.548 0.301 1.00 98.19 106 PRO A C 1
ATOM 854 O O . PRO A 1 106 ? 14.711 2.936 0.437 1.00 98.19 106 PRO A O 1
ATOM 857 N N . SER A 1 107 ? 12.756 3.636 1.292 1.00 98.25 107 SER A N 1
ATOM 858 C CA . SER A 1 107 ? 12.937 2.979 2.599 1.00 98.25 107 SER A CA 1
ATOM 859 C C . SER A 1 107 ? 12.615 1.474 2.591 1.00 98.25 107 SER A C 1
ATOM 861 O O . SER A 1 107 ? 12.891 0.766 3.563 1.00 98.25 107 SER A O 1
ATOM 863 N N . GLY A 1 108 ? 12.058 0.968 1.486 1.00 97.56 108 GLY A N 1
ATOM 864 C CA . GLY A 1 108 ? 11.605 -0.410 1.334 1.00 97.56 108 GLY A CA 1
ATOM 865 C C . GLY A 1 108 ? 10.294 -0.714 2.068 1.00 97.56 108 GLY A C 1
ATOM 866 O O . GLY A 1 108 ? 9.868 -0.006 2.983 1.00 97.56 108 GLY A O 1
ATOM 867 N N . MET A 1 109 ? 9.645 -1.819 1.683 1.00 98.06 109 MET A N 1
ATOM 868 C CA . MET A 1 109 ? 8.324 -2.162 2.222 1.00 98.06 109 MET A CA 1
ATOM 869 C C . MET A 1 109 ? 8.331 -2.435 3.722 1.00 98.06 109 MET A C 1
ATOM 871 O O . MET A 1 109 ? 7.380 -2.056 4.392 1.00 98.06 109 MET A O 1
ATOM 875 N N . LYS A 1 110 ? 9.393 -3.036 4.275 1.00 98.12 110 LYS A N 1
ATOM 876 C CA . LYS A 1 110 ? 9.456 -3.323 5.715 1.00 98.12 110 LYS A CA 1
ATOM 877 C C . LYS A 1 110 ? 9.328 -2.045 6.551 1.00 98.12 110 LYS A C 1
ATOM 879 O O . LYS A 1 110 ? 8.495 -1.998 7.445 1.00 98.12 110 LYS A O 1
ATOM 884 N N . SER A 1 111 ? 10.102 -1.005 6.229 1.00 98.69 111 SER A N 1
ATOM 885 C CA . SER A 1 111 ? 10.049 0.272 6.956 1.00 98.69 111 SER A CA 1
ATOM 886 C C . SER A 1 111 ? 8.667 0.921 6.872 1.00 98.69 111 SER A C 1
ATOM 888 O O . SER A 1 111 ? 8.166 1.462 7.858 1.00 98.69 111 SER A O 1
ATOM 890 N N . LEU A 1 112 ? 8.037 0.855 5.696 1.00 98.75 112 LEU A N 1
ATOM 891 C CA . LEU A 1 112 ? 6.700 1.396 5.492 1.00 98.75 112 LEU A CA 1
ATOM 892 C C . LEU A 1 112 ? 5.638 0.620 6.283 1.00 98.75 112 LEU A C 1
ATOM 894 O O . LEU A 1 112 ? 4.798 1.231 6.936 1.00 98.75 112 LEU A O 1
ATOM 898 N N . VAL A 1 113 ? 5.695 -0.711 6.261 1.00 98.75 113 VAL A N 1
ATOM 899 C CA . VAL A 1 113 ? 4.760 -1.584 6.985 1.00 98.75 113 VAL A CA 1
ATOM 900 C C . VAL A 1 113 ? 4.917 -1.429 8.495 1.00 98.75 113 VAL A C 1
ATOM 902 O O . VAL A 1 113 ? 3.916 -1.288 9.190 1.00 98.75 113 VAL A O 1
ATOM 905 N N . ASP A 1 114 ? 6.152 -1.381 9.000 1.00 98.88 114 ASP A N 1
ATOM 906 C CA . ASP A 1 114 ? 6.423 -1.145 10.422 1.00 98.88 114 ASP A CA 1
ATOM 907 C C . ASP A 1 114 ? 5.830 0.196 10.879 1.00 98.88 114 ASP A C 1
ATOM 909 O O . ASP A 1 114 ? 5.240 0.285 11.953 1.00 98.88 114 ASP A O 1
ATOM 913 N N . TYR A 1 115 ? 5.924 1.231 10.039 1.00 98.88 115 TYR A N 1
ATOM 914 C CA . TYR A 1 115 ? 5.306 2.523 10.317 1.00 98.88 115 TYR A CA 1
ATOM 915 C C . TYR A 1 115 ? 3.777 2.449 10.342 1.00 98.88 115 TYR A C 1
ATOM 917 O O . TYR A 1 115 ? 3.167 2.963 11.272 1.00 98.88 115 TYR A O 1
ATOM 925 N N . VAL A 1 116 ? 3.148 1.778 9.371 1.00 98.88 116 VAL A N 1
ATOM 926 C CA . VAL A 1 116 ? 1.688 1.576 9.365 1.00 98.88 116 VAL A CA 1
ATOM 927 C C . VAL A 1 116 ? 1.240 0.815 10.619 1.00 98.88 116 VAL A C 1
ATOM 929 O O . VAL A 1 116 ? 0.256 1.194 11.246 1.00 98.88 116 VAL A O 1
ATOM 932 N N . HIS A 1 117 ? 1.986 -0.205 11.049 1.00 98.88 117 HIS A N 1
ATOM 933 C CA . HIS A 1 117 ? 1.694 -0.923 12.292 1.00 98.88 117 HIS A CA 1
ATOM 934 C C . HIS A 1 117 ? 1.864 -0.051 13.543 1.00 98.88 117 HIS A C 1
ATOM 936 O O . HIS A 1 117 ? 1.057 -0.155 14.464 1.00 98.88 117 HIS A O 1
ATOM 942 N N . ALA A 1 118 ? 2.868 0.832 13.577 1.00 98.69 118 ALA A N 1
ATOM 943 C CA . ALA A 1 118 ? 3.068 1.766 14.686 1.00 98.69 118 ALA A CA 1
ATOM 944 C C . ALA A 1 118 ? 1.894 2.749 14.861 1.00 98.69 118 ALA A C 1
ATOM 946 O O . ALA A 1 118 ? 1.677 3.235 15.965 1.00 98.69 118 ALA A O 1
ATOM 947 N N . LYS A 1 119 ? 1.115 2.981 13.796 1.00 98.56 119 LYS A N 1
ATOM 948 C CA . LYS A 1 119 ? -0.119 3.785 13.783 1.00 98.56 119 LYS A CA 1
ATOM 949 C C . LYS A 1 119 ? -1.368 3.007 14.213 1.00 98.56 119 LYS A C 1
ATOM 951 O O . LYS A 1 119 ? -2.478 3.498 14.070 1.00 98.56 119 LYS A O 1
ATOM 956 N N . GLY A 1 120 ? -1.227 1.754 14.653 1.00 98.31 120 GLY A N 1
ATOM 957 C CA . GLY A 1 120 ? -2.360 0.889 15.005 1.00 98.31 120 GLY A CA 1
ATOM 958 C C . GLY A 1 120 ? -3.132 0.320 13.805 1.00 98.31 120 GLY A C 1
ATOM 959 O O . GLY A 1 120 ? -4.135 -0.373 13.989 1.00 98.31 120 GLY A O 1
ATOM 960 N N . LEU A 1 121 ? -2.662 0.562 12.579 1.00 98.81 121 LEU A N 1
ATOM 961 C CA . LEU A 1 121 ? -3.260 0.054 11.345 1.00 98.81 121 LEU A CA 1
ATOM 962 C C . LEU A 1 121 ? -2.707 -1.333 10.980 1.00 98.81 121 LEU A C 1
ATOM 964 O O . LEU A 1 121 ? -1.694 -1.804 11.493 1.00 98.81 121 LEU A O 1
ATOM 968 N N . LYS A 1 122 ? -3.378 -1.996 10.040 1.00 98.81 122 LYS A N 1
ATOM 969 C CA . LYS A 1 122 ? -2.969 -3.239 9.379 1.00 98.81 122 LYS A CA 1
ATOM 970 C C . LYS A 1 122 ? -2.647 -2.943 7.922 1.00 98.81 122 LYS A C 1
ATOM 972 O O . LYS A 1 122 ? -3.404 -2.239 7.258 1.00 98.81 122 LYS A O 1
ATOM 977 N N . PHE A 1 123 ? -1.567 -3.517 7.409 1.00 98.81 123 PHE A N 1
ATOM 978 C CA . PHE A 1 123 ? -1.167 -3.322 6.020 1.00 98.81 123 PHE A CA 1
ATOM 979 C C . PHE A 1 123 ? -1.718 -4.421 5.102 1.00 98.81 123 PHE A C 1
ATOM 981 O O . PHE A 1 123 ? -1.618 -5.606 5.419 1.00 98.81 123 PHE A O 1
ATOM 988 N N . GLY A 1 124 ? -2.279 -4.031 3.958 1.00 98.69 124 GLY A N 1
ATOM 989 C CA . GLY A 1 124 ? -2.635 -4.922 2.854 1.00 98.69 124 GLY A CA 1
ATOM 990 C C . GLY A 1 124 ? -1.813 -4.605 1.608 1.00 98.69 124 GLY A C 1
ATOM 991 O O . GLY A 1 124 ? -1.450 -3.452 1.376 1.00 98.69 124 GLY A O 1
ATOM 992 N N . ILE A 1 125 ? -1.525 -5.626 0.802 1.00 98.50 125 ILE A N 1
ATOM 993 C CA . ILE A 1 125 ? -0.707 -5.502 -0.407 1.00 98.50 125 ILE A CA 1
ATOM 994 C C . ILE A 1 125 ? -1.346 -6.251 -1.571 1.00 98.50 125 ILE A C 1
ATOM 996 O O . ILE A 1 125 ? -1.896 -7.339 -1.391 1.00 98.50 125 ILE A O 1
ATOM 1000 N N . TYR A 1 126 ? -1.262 -5.665 -2.760 1.00 98.56 126 TYR A N 1
ATOM 1001 C CA . TYR A 1 126 ? -1.772 -6.258 -3.986 1.00 98.56 126 TYR A CA 1
ATOM 1002 C C . TYR A 1 126 ? -0.761 -7.204 -4.647 1.00 98.56 126 TYR A C 1
ATOM 1004 O O . TYR A 1 126 ? 0.437 -6.919 -4.720 1.00 98.56 126 TYR A O 1
ATOM 1012 N N . GLY A 1 127 ? -1.281 -8.300 -5.196 1.00 97.25 127 GLY A N 1
ATOM 1013 C CA . GLY A 1 127 ? -0.609 -9.169 -6.158 1.00 97.25 127 GLY A CA 1
ATOM 1014 C C . GLY A 1 127 ? -1.629 -9.716 -7.158 1.00 97.25 127 GLY A C 1
ATOM 1015 O O . GLY A 1 127 ? -2.835 -9.604 -6.934 1.00 97.25 127 GLY A O 1
ATOM 1016 N N . ASN A 1 128 ? -1.155 -10.321 -8.247 1.00 97.25 128 ASN A N 1
ATOM 1017 C CA . ASN A 1 128 ? -2.019 -10.974 -9.229 1.00 97.25 128 ASN A CA 1
ATOM 1018 C C . ASN A 1 128 ? -1.697 -12.469 -9.344 1.00 97.25 128 ASN A C 1
ATOM 1020 O O . ASN A 1 128 ? -0.551 -12.880 -9.189 1.00 97.25 128 ASN A O 1
ATOM 1024 N N . PHE A 1 129 ? -2.724 -13.271 -9.617 1.00 96.62 129 PHE A N 1
ATOM 1025 C CA . PHE A 1 129 ? -2.592 -14.701 -9.894 1.00 96.62 129 PHE A CA 1
ATOM 1026 C C . PHE A 1 129 ? -2.033 -14.974 -11.300 1.00 96.62 129 PHE A C 1
ATOM 1028 O O . PHE A 1 129 ? -1.413 -16.009 -11.527 1.00 96.62 129 PHE A O 1
ATOM 1035 N N . GLY A 1 130 ? -2.273 -14.063 -12.250 1.00 95.50 130 GLY A N 1
ATOM 1036 C CA . GLY A 1 130 ? -1.755 -14.170 -13.615 1.00 95.50 130 GLY A CA 1
ATOM 1037 C C . GLY A 1 130 ? -0.255 -13.876 -13.734 1.00 95.50 130 GLY A C 1
ATOM 1038 O O . GLY A 1 130 ? 0.414 -13.548 -12.760 1.00 95.50 130 GLY A O 1
ATOM 1039 N N . GLU A 1 131 ? 0.263 -13.942 -14.964 1.00 95.00 131 GLU A N 1
ATOM 1040 C CA . GLU A 1 131 ? 1.683 -13.678 -15.262 1.00 95.00 131 GLU A CA 1
ATOM 1041 C C . GLU A 1 131 ? 2.129 -12.244 -14.950 1.00 95.00 131 GLU A C 1
ATOM 1043 O O . GLU A 1 131 ? 3.306 -11.998 -14.695 1.00 95.00 131 GLU A O 1
ATOM 1048 N N . ARG A 1 132 ? 1.196 -11.292 -15.028 1.00 97.81 132 ARG A N 1
ATOM 1049 C CA . ARG A 1 132 ? 1.412 -9.874 -14.743 1.00 97.81 132 ARG A CA 1
ATOM 1050 C C . ARG A 1 132 ? 0.209 -9.295 -14.039 1.00 97.81 132 ARG A C 1
ATOM 1052 O O . ARG A 1 132 ? -0.903 -9.772 -14.247 1.00 97.81 132 ARG A O 1
ATOM 1059 N N . THR A 1 133 ? 0.407 -8.233 -13.271 1.00 98.44 133 THR A N 1
ATOM 1060 C CA . THR A 1 133 ? -0.686 -7.419 -12.736 1.00 98.44 133 THR A CA 1
ATOM 1061 C C . THR A 1 133 ? -1.512 -6.771 -13.846 1.00 98.44 133 THR A C 1
ATOM 1063 O O . THR A 1 133 ? -1.097 -6.731 -15.007 1.00 98.44 133 THR A O 1
ATOM 1066 N N . CYS A 1 134 ? -2.688 -6.245 -13.502 1.00 97.94 134 CYS A N 1
ATOM 1067 C CA . CYS A 1 134 ? -3.546 -5.544 -14.459 1.00 97.94 134 CYS A CA 1
ATOM 1068 C C . CYS A 1 134 ? -2.827 -4.355 -15.120 1.00 97.94 134 CYS A C 1
ATOM 1070 O O . CYS A 1 134 ? -3.047 -4.084 -16.298 1.00 97.94 134 CYS A O 1
ATOM 1072 N N . ALA A 1 135 ? -1.944 -3.675 -14.384 1.00 97.88 135 ALA A N 1
ATOM 1073 C CA . ALA A 1 135 ? -1.109 -2.592 -14.893 1.00 97.88 135 ALA A CA 1
ATOM 1074 C C . ALA A 1 135 ? 0.211 -3.057 -15.545 1.00 97.88 135 ALA A C 1
ATOM 1076 O O . ALA A 1 135 ? 1.013 -2.225 -15.966 1.00 97.88 135 ALA A O 1
ATOM 1077 N N . GLY A 1 136 ? 0.447 -4.368 -15.654 1.00 97.81 136 GLY A N 1
ATOM 1078 C CA . GLY A 1 136 ? 1.594 -4.938 -16.364 1.00 97.81 136 GLY A CA 1
ATOM 1079 C C . GLY A 1 136 ? 2.854 -5.163 -15.521 1.00 97.81 136 GLY A C 1
ATOM 1080 O O . GLY A 1 136 ? 3.909 -5.432 -16.096 1.00 97.81 136 GLY A O 1
ATOM 1081 N N . TYR A 1 137 ? 2.769 -5.085 -14.190 1.00 98.31 137 TYR A N 1
ATOM 1082 C CA . TYR A 1 137 ? 3.893 -5.389 -13.295 1.00 98.31 137 TYR A CA 1
ATOM 1083 C C . TYR A 1 137 ? 4.078 -6.906 -13.082 1.00 98.31 137 TYR A C 1
ATOM 1085 O O . TYR A 1 137 ? 3.153 -7.664 -13.373 1.00 98.31 137 TYR A O 1
ATOM 1093 N N . PRO A 1 138 ? 5.260 -7.366 -12.619 1.00 96.75 138 PRO A N 1
ATOM 1094 C CA . PRO A 1 138 ? 5.550 -8.788 -12.388 1.00 96.75 138 PRO A CA 1
ATOM 1095 C C . PRO A 1 138 ? 4.759 -9.480 -11.274 1.00 96.75 138 PRO A C 1
ATOM 1097 O O . PRO A 1 138 ? 4.191 -8.798 -10.398 1.00 96.75 138 PRO A O 1
#

Organism: Lygus hesperus (NCBI:txid30085)

Foldseek 3Di:
DDDDDPPVVVVVVVVVPPDDDDDPPPVPCPDPAAADELPPQQNQAQPCVVCVQRHQALVVQLVVLCCCLPVCVVVVPHAEYEYEPNQFDQDADPVRHTFGDCVRYVVGPVVSQVSSVVSVHHYHYDDDPDPADPVRGD

Secondary structure (DSSP, 8-state):
------HHHHHHHHHTT--------SS--SS---EEESHHHHTT---TTT-TTTSSSHHHHHHHHHHHHHTTTTTTT--EEEE-TT-B-SS--TTS---B-TTT-TTHHHHHHHHHHHTT-EEEE---SSSS-TTS--

pLDDT: mean 91.29, std 15.52, range [41.06, 98.88]

Sequence (138 aa):
MMSKVPVLGVIVLVLWRFHWSNALDNGLALTPPMGFNTWERYRCTTDCVNFPDACINEKLIRKIADIMESEGYLEAGYKYLVIDDCWLAEKRSVNGELQPSKMRFPSGMKSLVDYVHAKGLKFGIYGNFGERTCAGYP

InterPro domains:
  IPR000111 Glycoside hydrolase family 27/36, conserved site [PS00512] (77-95)
  IPR002241 Glycoside hydrolase, family 27 [PF16499] (31-138)
  IPR002241 Glycoside hydrolase, family 27 [PR00740] (26-45)
  IPR002241 Glycoside hydrolase, family 27 [PR00740] (72-87)
  IPR002241 Glycoside hydrolase, family 27 [PR00740] (113-134)
  IPR002241 Glycoside hydrolase, family 27 [PTHR11452] (9-138)
  IPR013785 Aldolase-type TIM barrel [G3DSA:3.20.20.70] (24-138)
  IPR017853 Glycoside hydrolase superfamily [SSF51445] (23-138)

Radius of gyration: 23.12 Å; chains: 1; bounding box: 76×56×33 Å